Protein AF-A0A6I9YYB3-F1 (afdb_monomer_lite)

Radius of gyration: 39.01 Å; chains: 1; bounding box: 83×62×105 Å

Secondary structure (DSSP, 8-state):
---------------------PPP-------------------S-----PPPHHHHTT--HHHHHHHHT--HHHHHHHHHHHHHHHHHHHHHHHHHHHHHHHHHHHHHHHHHHHHHHHHHHHHHHHHHHHHHT-

Sequence (134 aa):
MADKPQGHEPASPRSLQRSSSPSPGPNHTSNTSASNTAAPQNASGRPTCSLTPTLAGHFNENLIKHVQGWPADHAEKQASRLREEAHNTGSVHMSETCTELKNLRSLVRVCEIQATLREQSHSTTEGTLVCSGS

InterPro domains:
  IPR038867 WW domain-containing adapter protein with coiled-coil [PTHR15911] (8-121)

Foldseek 3Di:
DDDDDDDDDPDDPDPPPPDDDDDDDDDDDDDDDDDDDDDDPDPDDDPPPDDDPVRVVVDDPVVVVCVVPPPVVVVVVVVVVVVVVVCCCVVVVVVVVVVVVVVVVVVVVVVVVVVVVVVVVVVVVVVVVVVVVD

Structure (mmCIF, N/CA/C/O backbone):
data_AF-A0A6I9YYB3-F1
#
_entry.id   AF-A0A6I9YYB3-F1
#
loop_
_atom_site.group_PDB
_atom_site.id
_atom_site.type_symbol
_atom_site.label_atom_id
_atom_site.label_alt_id
_atom_site.label_comp_id
_atom_site.label_asym_id
_atom_site.label_entity_id
_atom_site.label_seq_id
_atom_site.pdbx_PDB_ins_code
_atom_site.Cartn_x
_atom_site.Cartn_y
_atom_site.Cartn_z
_atom_site.occupancy
_atom_site.B_iso_or_equiv
_atom_site.auth_seq_id
_atom_site.auth_comp_id
_atom_site.auth_asym_id
_atom_site.auth_atom_id
_atom_site.pdbx_PDB_model_num
ATOM 1 N N . MET A 1 1 ? 31.764 56.440 -28.361 1.00 38.16 1 MET A N 1
ATOM 2 C CA . MET A 1 1 ? 30.815 55.376 -28.756 1.00 38.16 1 MET A CA 1
ATOM 3 C C . MET A 1 1 ? 31.484 54.065 -28.365 1.00 38.16 1 MET A C 1
ATOM 5 O O . MET A 1 1 ? 32.555 53.811 -28.888 1.00 38.16 1 MET A O 1
ATOM 9 N N . ALA A 1 2 ? 31.164 53.537 -27.176 1.00 40.66 2 ALA A N 1
ATOM 10 C CA . ALA A 1 2 ? 30.214 52.423 -26.960 1.00 40.66 2 ALA A CA 1
ATOM 11 C C . ALA A 1 2 ? 30.833 51.088 -27.441 1.00 40.66 2 ALA A C 1
ATOM 13 O O . ALA A 1 2 ? 31.327 51.045 -28.555 1.00 40.66 2 ALA A O 1
ATOM 14 N N . ASP A 1 3 ? 30.902 49.981 -26.704 1.00 41.19 3 ASP A N 1
ATOM 15 C CA . ASP A 1 3 ? 30.247 49.541 -25.472 1.00 41.19 3 ASP A CA 1
ATOM 16 C C . ASP A 1 3 ? 31.061 48.371 -24.858 1.00 41.19 3 ASP A C 1
ATOM 18 O O . ASP A 1 3 ? 31.865 47.726 -25.532 1.00 41.19 3 ASP A O 1
ATOM 22 N N . LYS A 1 4 ? 30.882 48.143 -23.559 1.00 47.94 4 LYS A N 1
ATOM 23 C CA . LYS A 1 4 ? 31.570 47.180 -22.685 1.00 47.94 4 LYS A CA 1
ATOM 24 C C . LYS A 1 4 ? 30.900 45.798 -22.780 1.00 47.94 4 LYS A C 1
ATOM 26 O O . LYS A 1 4 ? 29.684 45.748 -22.652 1.00 47.94 4 LYS A O 1
ATOM 31 N N . PRO A 1 5 ? 31.613 44.657 -22.876 1.00 49.25 5 PRO A N 1
ATOM 32 C CA . PRO A 1 5 ? 30.952 43.368 -22.706 1.00 49.25 5 PRO A CA 1
ATOM 33 C C . PRO A 1 5 ? 30.584 43.181 -21.229 1.00 49.25 5 PRO A C 1
ATOM 35 O O . PRO A 1 5 ? 31.441 43.044 -20.354 1.00 49.25 5 PRO A O 1
ATOM 38 N N . GLN A 1 6 ? 29.283 43.220 -20.955 1.00 42.91 6 GLN A N 1
ATOM 39 C CA . GLN A 1 6 ? 28.677 42.954 -19.660 1.00 42.91 6 GLN A CA 1
ATOM 40 C C . GLN A 1 6 ? 27.705 41.780 -19.797 1.00 42.91 6 GLN A C 1
ATOM 42 O O . GLN A 1 6 ? 26.772 41.830 -20.591 1.00 42.91 6 GLN A O 1
ATOM 47 N N . GLY A 1 7 ? 27.911 40.754 -18.970 1.00 38.25 7 GLY A N 1
ATOM 48 C CA . GLY A 1 7 ? 26.958 39.670 -18.731 1.00 38.25 7 GLY A CA 1
ATOM 49 C C . GLY A 1 7 ? 27.513 38.298 -19.117 1.00 38.25 7 GLY A C 1
ATOM 50 O O . GLY A 1 7 ? 28.199 38.159 -20.115 1.00 38.25 7 GLY A O 1
ATOM 51 N N . HIS A 1 8 ? 27.271 37.226 -18.379 1.00 47.03 8 HIS A N 1
ATOM 52 C CA . HIS A 1 8 ? 26.621 37.039 -17.089 1.00 47.03 8 HIS A CA 1
ATOM 53 C C . HIS A 1 8 ? 27.082 35.647 -16.627 1.00 47.03 8 HIS A C 1
ATOM 55 O O . HIS A 1 8 ? 27.039 34.689 -17.394 1.00 47.03 8 HIS A O 1
ATOM 61 N N . GLU A 1 9 ? 27.608 35.596 -15.410 1.00 47.09 9 GLU A N 1
ATOM 62 C CA . GLU A 1 9 ? 28.081 34.419 -14.673 1.00 47.09 9 GLU A CA 1
ATOM 63 C C . GLU A 1 9 ? 27.057 33.262 -14.707 1.00 47.09 9 GLU A C 1
ATOM 65 O O . GLU A 1 9 ? 25.868 33.521 -14.490 1.00 47.09 9 GLU A O 1
ATOM 70 N N . PRO A 1 10 ? 27.455 31.994 -14.940 1.00 48.53 10 PRO A N 1
ATOM 71 C CA . PRO A 1 10 ? 26.549 30.869 -14.762 1.00 48.53 10 PRO A CA 1
ATOM 72 C C . PRO A 1 10 ? 26.270 30.678 -13.268 1.00 48.53 10 PRO A C 1
ATOM 74 O O . PRO A 1 10 ? 27.021 30.029 -12.543 1.00 48.53 10 PRO A O 1
ATOM 77 N N . ALA A 1 11 ? 25.155 31.252 -12.815 1.00 48.88 11 ALA A N 1
ATOM 78 C CA . ALA A 1 11 ? 24.638 31.087 -11.467 1.00 48.88 11 ALA A CA 1
ATOM 79 C C . ALA A 1 11 ? 24.593 29.597 -11.082 1.00 48.88 11 ALA A C 1
ATOM 81 O O . ALA A 1 11 ? 23.841 28.802 -11.650 1.00 48.88 11 ALA A O 1
ATOM 82 N N . SER A 1 12 ? 25.417 29.245 -10.092 1.00 52.66 12 SER A N 1
ATOM 83 C CA . SER A 1 12 ? 25.452 27.940 -9.434 1.00 52.66 12 SER A CA 1
ATOM 84 C C . SER A 1 12 ? 24.045 27.467 -9.035 1.00 52.66 12 SER A C 1
ATOM 86 O O . SER A 1 12 ? 23.205 28.292 -8.654 1.00 52.66 12 SER A O 1
ATOM 88 N N . PRO A 1 13 ? 23.766 26.148 -9.065 1.00 51.97 13 PRO A N 1
ATOM 89 C CA . PRO A 1 13 ? 22.476 25.612 -8.671 1.00 51.97 13 PRO A CA 1
ATOM 90 C C . PRO A 1 13 ? 22.257 25.882 -7.184 1.00 51.97 13 PRO A C 1
ATOM 92 O O . PRO A 1 13 ? 22.807 25.224 -6.307 1.00 51.97 13 PRO A O 1
ATOM 95 N N . ARG A 1 14 ? 21.454 26.917 -6.943 1.00 50.00 14 ARG A N 1
ATOM 96 C CA . ARG A 1 14 ? 20.678 27.236 -5.749 1.00 50.00 14 ARG A CA 1
ATOM 97 C C . ARG A 1 14 ? 20.591 26.037 -4.792 1.00 50.00 14 ARG A C 1
ATOM 99 O O . ARG A 1 14 ? 19.720 25.185 -4.951 1.00 50.00 14 ARG A O 1
ATOM 106 N N . SER A 1 15 ? 21.457 26.004 -3.775 1.00 47.47 15 SER A N 1
ATOM 107 C CA . SER A 1 15 ? 21.196 25.241 -2.555 1.00 47.47 15 SER A CA 1
ATOM 108 C C . SER A 1 15 ? 19.822 25.676 -2.065 1.00 47.47 15 SER A C 1
ATOM 110 O O . SER A 1 15 ? 19.647 26.799 -1.588 1.00 47.47 15 SER A O 1
ATOM 112 N N . LEU A 1 16 ? 18.818 24.821 -2.258 1.00 46.22 16 LEU A N 1
ATOM 113 C CA . LEU A 1 16 ? 17.504 24.993 -1.664 1.00 46.22 16 LEU A CA 1
ATOM 114 C C . LEU A 1 16 ? 17.673 24.783 -0.164 1.00 46.22 16 LEU A C 1
ATOM 116 O O . LEU A 1 16 ? 17.520 23.690 0.372 1.00 46.22 16 LEU A O 1
ATOM 120 N N . GLN A 1 17 ? 18.042 25.882 0.479 1.00 52.16 17 GLN A N 1
ATOM 121 C CA . GLN A 1 17 ? 17.904 26.170 1.888 1.00 52.16 17 GLN A CA 1
ATOM 122 C C . GLN A 1 17 ? 16.468 25.836 2.303 1.00 52.16 17 GLN A C 1
ATOM 124 O O . GLN A 1 17 ? 15.557 26.655 2.184 1.00 52.16 17 GLN A O 1
ATOM 129 N N . ARG A 1 18 ? 16.246 24.595 2.745 1.00 53.50 18 ARG A N 1
ATOM 130 C CA . ARG A 1 18 ? 15.016 24.171 3.417 1.00 53.50 18 ARG A CA 1
ATOM 131 C C . ARG A 1 18 ? 15.051 24.719 4.845 1.00 53.50 18 ARG A C 1
ATOM 133 O O . ARG A 1 18 ? 15.298 23.994 5.799 1.00 53.50 18 ARG A O 1
ATOM 140 N N . SER A 1 19 ? 14.809 26.021 4.963 1.00 52.69 19 SER A N 1
ATOM 141 C CA . SER A 1 19 ? 14.550 26.703 6.231 1.00 52.69 19 SER A CA 1
ATOM 142 C C . SER A 1 19 ? 13.160 27.329 6.172 1.00 52.69 19 SER A C 1
ATOM 144 O O . SER A 1 19 ? 12.984 28.356 5.521 1.00 52.69 19 SER A O 1
ATOM 146 N N . SER A 1 20 ? 12.177 26.663 6.787 1.00 46.03 20 SER A N 1
ATOM 147 C CA . SER A 1 20 ? 10.853 27.156 7.248 1.00 46.03 20 SER A CA 1
ATOM 148 C C . SER A 1 20 ? 9.968 25.928 7.553 1.00 46.03 20 SER A C 1
ATOM 150 O O . SER A 1 20 ? 9.865 25.051 6.705 1.00 46.03 20 SER A O 1
ATOM 152 N N . SER A 1 21 ? 9.321 25.707 8.703 1.00 55.25 21 SER A N 1
ATOM 153 C CA . SER A 1 21 ? 9.084 26.479 9.934 1.00 55.25 21 SER A CA 1
ATOM 154 C C . SER A 1 21 ? 8.549 25.508 11.016 1.00 55.25 21 SER A C 1
ATOM 156 O O . SER A 1 21 ? 7.757 24.637 10.655 1.00 55.25 21 SER A O 1
ATOM 158 N N . PRO A 1 22 ? 8.875 25.630 12.319 1.00 55.66 22 PRO A N 1
ATOM 159 C CA . PRO A 1 22 ? 8.043 25.053 13.374 1.00 55.66 22 PRO A CA 1
ATOM 160 C C . PRO A 1 22 ? 6.870 26.000 13.676 1.00 55.66 22 PRO A C 1
ATOM 162 O O . PRO A 1 22 ? 7.075 27.174 13.980 1.00 55.66 22 PRO A O 1
ATOM 165 N N . SER A 1 23 ? 5.636 25.508 13.570 1.00 50.91 23 SER A N 1
ATOM 166 C CA . SER A 1 23 ? 4.442 26.253 13.991 1.00 50.91 23 SER A CA 1
ATOM 167 C C . SER A 1 23 ? 4.425 26.430 15.516 1.00 50.91 23 SER A C 1
ATOM 169 O O . SER A 1 23 ? 4.560 25.431 16.226 1.00 50.91 23 SER A O 1
ATOM 171 N N . PRO A 1 24 ? 4.215 27.649 16.047 1.00 57.56 24 PRO A N 1
ATOM 172 C CA . PRO A 1 24 ? 3.979 27.862 17.467 1.00 57.56 24 PRO A CA 1
ATOM 173 C C . PRO A 1 24 ? 2.476 27.912 17.781 1.00 57.56 24 PRO A C 1
ATOM 175 O O . PRO A 1 24 ? 1.725 28.651 17.147 1.00 57.56 24 PRO A O 1
ATOM 178 N N . GLY A 1 25 ? 2.052 27.188 18.819 1.00 46.31 25 GLY A N 1
ATOM 179 C CA . GLY A 1 25 ? 0.834 27.513 19.569 1.00 46.31 25 GLY A CA 1
ATOM 180 C C . GLY A 1 25 ? 0.288 26.361 20.425 1.00 46.31 25 GLY A C 1
ATOM 181 O O . GLY A 1 25 ? 0.498 25.205 20.061 1.00 46.31 25 GLY A O 1
ATOM 182 N N . PRO A 1 26 ? -0.482 26.629 21.501 1.00 57.91 26 PRO A N 1
ATOM 183 C CA . PRO A 1 26 ? -0.586 27.845 22.315 1.00 57.91 26 PRO A CA 1
ATOM 184 C C . PRO A 1 26 ? -0.147 27.617 23.779 1.00 57.91 26 PRO A C 1
ATOM 186 O O . PRO A 1 26 ? -0.464 26.606 24.402 1.00 57.91 26 PRO A O 1
ATOM 189 N N . ASN A 1 27 ? 0.515 28.623 24.358 1.00 49.97 27 ASN A N 1
ATOM 190 C CA . ASN A 1 27 ? 0.651 28.749 25.808 1.00 49.97 27 ASN A CA 1
ATOM 191 C C . ASN A 1 27 ? -0.740 28.940 26.426 1.00 49.97 27 ASN A C 1
ATOM 193 O O . ASN A 1 27 ? -1.355 29.986 26.222 1.00 49.97 27 ASN A O 1
ATOM 197 N N . HIS A 1 28 ? -1.190 27.985 27.238 1.00 49.50 28 HIS A N 1
ATOM 198 C CA . HIS A 1 28 ? -2.156 28.266 28.291 1.00 49.50 28 HIS A CA 1
ATOM 199 C C . HIS A 1 28 ? -1.451 28.213 29.645 1.00 49.50 28 HIS A C 1
ATOM 201 O O . HIS A 1 28 ? -0.881 27.210 30.064 1.00 49.50 28 HIS A O 1
ATOM 207 N N . THR A 1 29 ? -1.472 29.388 30.257 1.00 52.00 29 THR A N 1
ATOM 208 C CA . THR A 1 29 ? -1.264 29.740 31.657 1.00 52.00 29 THR A CA 1
ATOM 209 C C . THR A 1 29 ? -1.612 28.643 32.663 1.00 52.00 29 THR A C 1
ATOM 211 O O . THR A 1 29 ? -2.671 28.024 32.591 1.00 52.00 29 THR A O 1
ATOM 214 N N . SER A 1 30 ? -0.733 28.494 33.652 1.00 49.56 30 SER A N 1
ATOM 215 C CA . SER A 1 30 ? -0.901 27.718 34.877 1.00 49.56 30 SER A CA 1
ATOM 216 C C . SER A 1 30 ? -2.248 27.953 35.564 1.00 49.56 30 SER A C 1
ATOM 218 O O . SER A 1 30 ? -2.655 29.100 35.720 1.00 49.56 30 SER A O 1
ATOM 220 N N . ASN A 1 31 ? -2.856 26.887 36.096 1.00 48.50 31 ASN A N 1
ATOM 221 C CA . ASN A 1 31 ? -3.662 26.981 37.313 1.00 48.50 31 ASN A CA 1
ATOM 222 C C . ASN A 1 31 ? -3.584 25.672 38.125 1.00 48.50 31 ASN A C 1
ATOM 224 O O . ASN A 1 31 ? -4.113 24.633 37.746 1.00 48.50 31 ASN A O 1
ATOM 228 N N . THR A 1 32 ? -2.830 25.765 39.215 1.00 51.28 32 THR A N 1
ATOM 229 C CA . THR A 1 32 ? -2.962 25.149 40.542 1.00 51.28 32 THR A CA 1
ATOM 230 C C . THR A 1 32 ? -4.051 24.079 40.762 1.00 51.28 32 THR A C 1
ATOM 232 O O . THR A 1 32 ? -5.242 24.363 40.713 1.00 51.28 32 THR A O 1
ATOM 235 N N . SER A 1 33 ? -3.568 22.889 41.143 1.00 48.81 33 SER A N 1
ATOM 236 C CA . SER A 1 33 ? -4.064 21.950 42.170 1.00 48.81 33 SER A CA 1
ATOM 237 C C . SER A 1 33 ? -5.544 21.542 42.225 1.00 48.81 33 SER A C 1
ATOM 239 O O . SER A 1 33 ? -6.387 22.300 42.689 1.00 48.81 33 SER A O 1
ATOM 241 N N . ALA A 1 34 ? -5.793 20.242 42.026 1.00 41.44 34 ALA A N 1
ATOM 242 C CA . ALA A 1 34 ? -6.625 19.455 42.944 1.00 41.44 34 ALA A CA 1
ATOM 243 C C . ALA A 1 34 ? -6.284 17.960 42.829 1.00 41.44 34 ALA A C 1
ATOM 245 O O . ALA A 1 34 ? -6.624 17.295 41.852 1.00 41.44 34 ALA A O 1
ATOM 246 N N . SER A 1 35 ? -5.610 17.434 43.852 1.00 55.88 35 SER A N 1
ATOM 247 C CA . SER A 1 35 ? -5.589 16.006 44.155 1.00 55.88 35 SER A CA 1
ATOM 248 C C . SER A 1 35 ? -7.013 15.541 44.428 1.00 55.88 35 SER A C 1
ATOM 250 O O . SER A 1 35 ? -7.526 15.852 45.493 1.00 55.88 35 SER A O 1
ATOM 252 N N . ASN A 1 36 ? -7.622 14.765 43.532 1.00 42.25 36 ASN A N 1
ATOM 253 C CA . ASN A 1 36 ? -8.875 14.074 43.826 1.00 42.25 36 ASN A CA 1
ATOM 254 C C . ASN A 1 36 ? -8.721 12.574 43.545 1.00 42.25 36 ASN A C 1
ATOM 256 O O . ASN A 1 36 ? -8.873 12.094 42.428 1.00 42.25 36 ASN A O 1
ATOM 260 N N . THR A 1 37 ? -8.344 11.887 44.626 1.00 42.16 37 THR A N 1
ATOM 261 C CA . THR A 1 37 ? -8.912 10.618 45.099 1.00 42.16 37 THR A CA 1
ATOM 262 C C . THR A 1 37 ? -9.023 9.451 44.110 1.00 42.16 37 THR A C 1
ATOM 264 O O . THR A 1 37 ? -9.966 9.327 43.333 1.00 42.16 37 THR A O 1
ATOM 267 N N . ALA A 1 38 ? -8.133 8.470 44.302 1.00 50.25 38 ALA A N 1
ATOM 268 C CA . ALA A 1 38 ? -8.467 7.068 44.077 1.00 50.25 38 ALA A CA 1
ATOM 269 C C . ALA A 1 38 ? -9.796 6.763 44.790 1.00 50.25 38 ALA A C 1
ATOM 271 O O . ALA A 1 38 ? -9.893 6.883 46.014 1.00 50.25 38 ALA A O 1
ATOM 272 N N . ALA A 1 39 ? -10.839 6.435 44.028 1.00 47.41 39 ALA A N 1
ATOM 273 C CA . ALA A 1 39 ? -12.109 6.031 44.606 1.00 47.41 39 ALA A CA 1
ATOM 274 C C . ALA A 1 39 ? -11.932 4.655 45.270 1.00 47.41 39 ALA A C 1
ATOM 276 O O . ALA A 1 39 ? -11.464 3.719 44.613 1.00 47.41 39 ALA A O 1
ATOM 277 N N . PRO A 1 40 ? -12.297 4.495 46.552 1.00 51.75 40 PRO A N 1
ATOM 278 C CA . PRO A 1 40 ? -12.337 3.184 47.157 1.00 51.75 40 PRO A CA 1
ATOM 279 C C . PRO A 1 40 ? -13.481 2.393 46.519 1.00 51.75 40 PRO A C 1
ATOM 281 O O . PRO A 1 40 ? -14.624 2.841 46.442 1.00 51.75 40 PRO A O 1
ATOM 284 N N . GLN A 1 41 ? -13.146 1.187 46.081 1.00 55.09 41 GLN A N 1
ATOM 285 C CA . GLN A 1 41 ? -14.051 0.050 45.996 1.00 55.09 41 GLN A CA 1
ATOM 286 C C . GLN A 1 41 ? -14.788 -0.107 47.336 1.00 55.09 41 GLN A C 1
ATOM 288 O O . GLN A 1 41 ? -14.298 -0.740 48.264 1.00 55.09 41 GLN A O 1
ATOM 293 N N . ASN A 1 42 ? -15.952 0.527 47.465 1.00 40.44 42 ASN A N 1
ATOM 294 C CA . ASN A 1 42 ? -16.843 0.323 48.594 1.00 40.44 42 ASN A CA 1
ATOM 295 C C . ASN A 1 42 ? -18.230 -0.019 48.058 1.00 40.44 42 ASN A C 1
ATOM 297 O O . ASN A 1 42 ? -18.976 0.836 47.578 1.00 40.44 42 ASN A O 1
ATOM 301 N N . ALA A 1 43 ? -18.550 -1.306 48.121 1.00 59.81 43 ALA A N 1
ATOM 302 C CA . ALA A 1 43 ? -19.898 -1.806 47.965 1.00 59.81 43 ALA A CA 1
ATOM 303 C C . ALA A 1 43 ? -20.745 -1.298 49.141 1.00 59.81 43 ALA A C 1
ATOM 305 O O . ALA A 1 43 ? -20.753 -1.908 50.201 1.00 59.81 43 ALA A O 1
ATOM 306 N N . SER A 1 44 ? -21.429 -0.163 48.979 1.00 57.91 44 SER A N 1
ATOM 307 C CA . SER A 1 44 ? -22.575 0.199 49.820 1.00 57.91 44 SER A CA 1
ATOM 308 C C . SER A 1 44 ? -23.372 1.356 49.206 1.00 57.91 44 SER A C 1
ATOM 310 O O . SER A 1 44 ? -22.886 2.481 49.116 1.00 57.91 44 SER A O 1
ATOM 312 N N . GLY A 1 45 ? -24.608 1.072 48.783 1.00 44.94 45 GLY A N 1
ATOM 313 C CA . GLY A 1 45 ? -25.705 2.046 48.841 1.00 44.94 45 GLY A CA 1
ATOM 314 C C . GLY A 1 45 ? -25.771 3.182 47.813 1.00 44.94 45 GLY A C 1
ATOM 315 O O . GLY A 1 45 ? -26.279 4.247 48.157 1.00 44.94 45 GLY A O 1
ATOM 316 N N . ARG A 1 46 ? -25.338 3.008 46.553 1.00 48.34 46 ARG A N 1
ATOM 317 C CA . ARG A 1 46 ? -25.696 3.993 45.510 1.00 48.34 46 ARG A CA 1
ATOM 318 C C . ARG A 1 46 ? -27.220 3.946 45.292 1.00 48.34 46 ARG A C 1
ATOM 320 O O . ARG A 1 46 ? -27.716 2.856 45.001 1.00 48.34 46 ARG A O 1
ATOM 327 N N . PRO A 1 47 ? -27.967 5.066 45.396 1.00 43.34 47 PRO A N 1
ATOM 328 C CA . PRO A 1 47 ? -29.377 5.068 45.029 1.00 43.34 47 PRO A CA 1
ATOM 329 C C . PRO A 1 47 ? -29.474 4.614 43.575 1.00 43.34 47 PRO A C 1
ATOM 331 O O . PRO A 1 47 ? -28.790 5.151 42.699 1.00 43.34 47 PRO A O 1
ATOM 334 N N . THR A 1 48 ? -30.267 3.578 43.327 1.00 55.62 48 THR A N 1
ATOM 335 C CA . THR A 1 48 ? -30.590 3.138 41.977 1.00 55.62 48 THR A CA 1
ATOM 336 C C . THR A 1 48 ? -31.319 4.299 41.311 1.00 55.62 48 THR A C 1
ATOM 338 O O . THR A 1 48 ? -32.486 4.558 41.586 1.00 55.62 48 THR A O 1
ATOM 341 N N . CYS A 1 49 ? -30.610 5.075 40.487 1.00 58.38 49 CYS A N 1
ATOM 342 C CA . CYS A 1 49 ? -31.240 6.059 39.620 1.00 58.38 49 CYS A CA 1
ATOM 343 C C . CYS A 1 49 ? -32.164 5.273 38.685 1.00 58.38 49 CYS A C 1
ATOM 345 O O . CYS A 1 49 ? -31.706 4.718 37.688 1.00 58.38 49 CYS A O 1
ATOM 347 N N . SER A 1 50 ? -33.438 5.129 39.055 1.00 69.31 50 SER A N 1
ATOM 348 C CA . SER A 1 50 ? -34.403 4.418 38.232 1.00 69.31 50 SER A CA 1
ATOM 349 C C . SER A 1 50 ? -34.594 5.230 36.964 1.00 69.31 50 SER A C 1
ATOM 351 O O . SER A 1 50 ? -34.959 6.407 37.025 1.00 69.31 50 SER A O 1
ATOM 353 N N . LEU A 1 51 ? -34.330 4.607 35.823 1.00 73.06 51 LEU A N 1
ATOM 354 C CA . LEU A 1 51 ? -34.652 5.198 34.536 1.00 73.06 51 LEU A CA 1
ATOM 355 C C . LEU A 1 51 ? -36.146 5.546 34.541 1.00 73.06 51 LEU A C 1
ATOM 357 O O . LEU A 1 51 ? -36.973 4.745 34.980 1.00 73.06 51 LEU A O 1
ATOM 361 N N . THR A 1 52 ? -36.497 6.747 34.081 1.00 82.00 52 THR A N 1
ATOM 362 C CA . THR A 1 52 ? -37.904 7.083 33.844 1.00 82.00 52 THR A CA 1
ATOM 363 C C . THR A 1 52 ? -38.494 6.070 32.853 1.00 82.00 52 THR A C 1
ATOM 365 O O . THR A 1 52 ? -37.754 5.568 32.003 1.00 82.00 52 THR A O 1
ATOM 368 N N . PRO A 1 53 ? -39.798 5.745 32.917 1.00 77.88 53 PRO A N 1
ATOM 369 C CA . PRO A 1 53 ? -40.386 4.683 32.090 1.00 77.88 53 PRO A CA 1
ATOM 370 C C . PRO A 1 53 ? -40.083 4.826 30.591 1.00 77.88 53 PRO A C 1
ATOM 372 O O . PRO A 1 53 ? -39.776 3.847 29.918 1.00 77.88 53 PRO A O 1
ATOM 375 N N . THR A 1 54 ? -40.068 6.062 30.086 1.00 83.06 54 THR A N 1
ATOM 376 C CA . THR A 1 54 ? -39.682 6.386 28.706 1.00 83.06 54 THR A CA 1
ATOM 377 C C . THR A 1 54 ? -38.226 6.027 28.396 1.00 83.06 54 THR A C 1
ATOM 379 O O . THR A 1 54 ? -37.929 5.512 27.326 1.00 83.06 54 THR A O 1
ATOM 382 N N . LEU A 1 55 ? -37.307 6.263 29.332 1.00 79.25 55 LEU A N 1
ATOM 383 C CA . LEU A 1 55 ? -35.877 6.003 29.164 1.00 79.25 55 LEU A CA 1
ATOM 384 C C . LEU A 1 55 ? -35.538 4.509 29.314 1.00 79.25 55 LEU A C 1
ATOM 386 O O . LEU A 1 55 ? -34.622 4.020 28.657 1.00 79.25 55 LEU A O 1
ATOM 390 N N . ALA A 1 56 ? -36.307 3.767 30.119 1.00 82.38 56 ALA A N 1
ATOM 391 C CA . ALA A 1 56 ? -36.166 2.318 30.270 1.00 82.38 56 ALA A CA 1
ATOM 392 C C . ALA A 1 56 ? -36.434 1.560 28.956 1.00 82.38 56 ALA A C 1
ATOM 394 O O . ALA A 1 56 ? -35.773 0.562 28.686 1.00 82.38 56 ALA A O 1
ATOM 395 N N . GLY A 1 57 ? -37.330 2.069 28.101 1.00 83.50 57 GLY A N 1
ATOM 396 C CA . GLY A 1 57 ? -37.584 1.504 26.769 1.00 83.50 57 GLY A CA 1
ATOM 397 C C . GLY A 1 57 ? -36.401 1.611 25.794 1.00 83.50 57 GLY A C 1
ATOM 398 O O . GLY A 1 57 ? -36.337 0.855 24.830 1.00 83.50 57 GLY A O 1
ATOM 399 N N . HIS A 1 58 ? -35.446 2.512 26.054 1.00 86.31 58 HIS A N 1
ATOM 400 C CA . HIS A 1 58 ? -34.223 2.677 25.257 1.00 86.31 58 HIS A CA 1
ATOM 401 C C . HIS A 1 58 ? -33.009 1.937 25.846 1.00 86.31 58 HIS A C 1
ATOM 403 O O . HIS A 1 58 ? -31.926 1.958 25.257 1.00 86.31 58 HIS A O 1
ATOM 409 N N . PHE A 1 59 ? -33.160 1.280 26.999 1.00 88.50 59 PHE A N 1
ATOM 410 C CA . PHE A 1 59 ? -32.094 0.503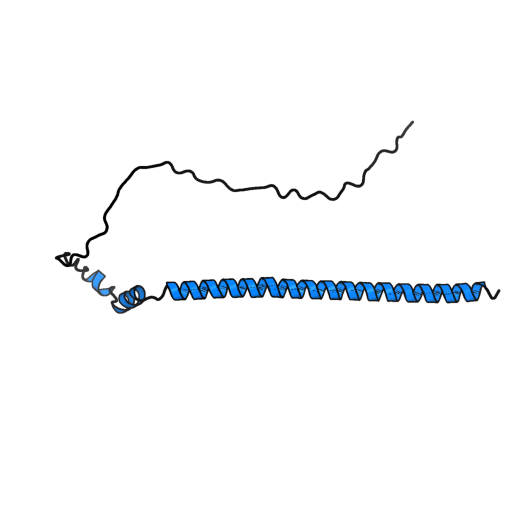 27.618 1.00 88.50 59 PHE A CA 1
ATOM 411 C C . PHE A 1 59 ? -31.936 -0.845 26.909 1.00 88.50 59 PHE A C 1
ATOM 413 O O . PHE A 1 59 ? -32.848 -1.669 26.899 1.00 88.50 59 PHE A O 1
ATOM 420 N N . ASN A 1 60 ? -30.756 -1.092 26.342 1.00 92.00 60 ASN A N 1
ATOM 421 C CA . ASN A 1 60 ? -30.414 -2.380 25.753 1.00 92.00 60 ASN A CA 1
ATOM 422 C C . ASN A 1 60 ? -29.205 -2.977 26.472 1.00 92.00 60 ASN A C 1
ATOM 424 O O . ASN A 1 60 ? -28.060 -2.587 26.241 1.00 92.00 60 ASN A O 1
ATOM 428 N N . GLU A 1 61 ? -29.468 -3.957 27.331 1.00 92.25 61 GLU A N 1
ATOM 429 C CA . GLU A 1 61 ? -28.432 -4.606 28.132 1.00 92.25 61 GLU A CA 1
ATOM 430 C C . GLU A 1 61 ? -27.387 -5.339 27.279 1.00 92.25 61 GLU A C 1
ATOM 432 O O . GLU A 1 61 ? -26.213 -5.392 27.645 1.00 92.25 61 GLU A O 1
ATOM 437 N N . ASN A 1 62 ? -27.782 -5.856 26.112 1.00 94.50 62 ASN A N 1
ATOM 438 C CA . ASN A 1 62 ? -26.857 -6.519 25.193 1.00 94.50 62 ASN A CA 1
ATOM 439 C C . ASN A 1 62 ? -25.867 -5.522 24.583 1.00 94.50 62 ASN A C 1
ATOM 441 O O . ASN A 1 62 ? -24.677 -5.818 24.511 1.00 94.50 62 ASN A O 1
ATOM 445 N N . LEU A 1 63 ? -26.332 -4.326 24.202 1.00 94.56 63 LEU A N 1
ATOM 446 C CA . LEU A 1 63 ? -25.461 -3.257 23.701 1.00 94.56 63 LEU A CA 1
ATOM 447 C C . LEU A 1 63 ? -24.454 -2.817 24.771 1.00 94.56 63 LEU A C 1
ATOM 449 O O . LEU A 1 63 ? -23.275 -2.639 24.480 1.00 94.56 63 LEU A O 1
ATOM 453 N N . ILE A 1 64 ? -24.907 -2.691 26.018 1.00 93.94 64 ILE A N 1
ATOM 454 C CA . ILE A 1 64 ? -24.059 -2.295 27.148 1.00 93.94 64 ILE A CA 1
ATOM 455 C C . ILE A 1 64 ? -22.963 -3.333 27.393 1.00 93.94 64 ILE A C 1
ATOM 457 O O . ILE A 1 64 ? -21.788 -2.973 27.423 1.00 93.94 64 ILE A O 1
ATOM 461 N N . LYS A 1 65 ? -23.327 -4.618 27.496 1.00 96.06 65 LYS A N 1
ATOM 462 C CA . LYS A 1 65 ? -22.361 -5.718 27.663 1.00 96.06 65 LYS A CA 1
ATOM 463 C C . LYS A 1 65 ? -21.366 -5.778 26.505 1.00 96.06 65 LYS A C 1
ATOM 465 O O . LYS A 1 65 ? -20.177 -5.982 26.728 1.00 96.06 65 LYS A O 1
ATOM 470 N N . HIS A 1 66 ? -21.841 -5.566 25.280 1.00 96.31 66 HIS A N 1
ATOM 471 C CA . HIS A 1 66 ? -21.005 -5.568 24.086 1.00 96.31 66 HIS A CA 1
ATOM 472 C C . HIS A 1 66 ? -19.954 -4.454 24.101 1.00 96.31 66 HIS A C 1
ATOM 474 O O . HIS A 1 66 ? -18.780 -4.728 23.876 1.00 96.31 66 HIS A O 1
ATOM 480 N N . VAL A 1 67 ? -20.354 -3.216 24.406 1.00 95.56 67 VAL A N 1
ATOM 481 C CA . VAL A 1 67 ? -19.428 -2.075 24.478 1.00 95.56 67 VAL A CA 1
ATOM 482 C C . VAL A 1 67 ? -18.450 -2.229 25.646 1.00 95.56 67 VAL A C 1
ATOM 484 O O . VAL A 1 67 ? -17.270 -1.934 25.493 1.00 95.56 67 VAL A O 1
ATOM 487 N N . GLN A 1 68 ? -18.906 -2.737 26.795 1.00 95.06 68 GLN A N 1
ATOM 488 C CA . GLN A 1 68 ? -18.047 -2.992 27.960 1.00 95.06 68 GLN A CA 1
ATOM 489 C C . GLN A 1 68 ? -16.997 -4.081 27.706 1.00 95.06 68 GLN A C 1
ATOM 491 O O . GLN A 1 68 ? -15.893 -3.994 28.232 1.00 95.06 68 GLN A O 1
ATOM 496 N N . GLY A 1 69 ? -17.339 -5.103 26.917 1.00 94.06 69 GLY A N 1
ATOM 497 C CA . GLY A 1 69 ? -16.430 -6.177 26.514 1.00 94.06 69 GLY A CA 1
ATOM 498 C C . GLY A 1 69 ? -15.729 -5.936 25.177 1.00 94.06 69 GLY A C 1
ATOM 499 O O . GLY A 1 69 ? -15.107 -6.861 24.653 1.00 94.06 69 GLY A O 1
ATOM 500 N N . TRP A 1 70 ? -15.859 -4.745 24.584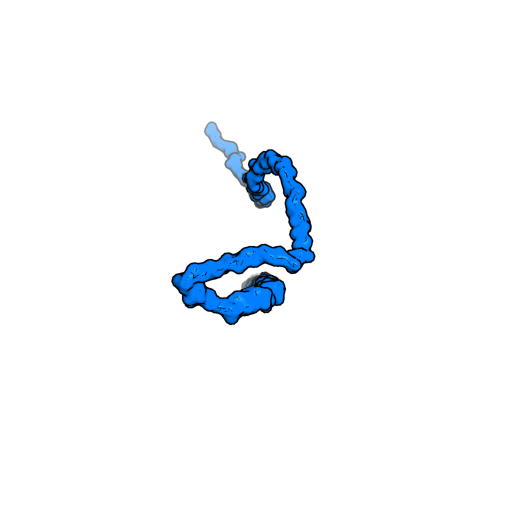 1.00 96.62 70 TRP A N 1
ATOM 501 C CA . TRP A 1 70 ? -15.332 -4.474 23.252 1.00 96.62 70 TRP A CA 1
ATOM 502 C C . TRP A 1 70 ? -13.797 -4.540 23.264 1.00 96.62 70 TRP A C 1
ATOM 504 O O . TRP A 1 70 ? -13.166 -3.804 24.026 1.00 96.62 70 TRP A O 1
ATOM 514 N N . PRO A 1 71 ? -13.158 -5.377 22.423 1.00 93.69 71 PRO A N 1
ATOM 515 C CA . PRO A 1 71 ? -11.708 -5.557 22.424 1.00 93.69 71 PRO A CA 1
ATOM 516 C C . PRO A 1 71 ? -11.005 -4.409 21.677 1.00 93.69 71 PRO A C 1
ATOM 518 O O . PRO A 1 71 ? -10.343 -4.626 20.657 1.00 93.69 71 PRO A O 1
ATOM 521 N N . ALA A 1 72 ? -11.163 -3.180 22.177 1.00 95.62 72 ALA A N 1
ATOM 522 C CA . ALA A 1 72 ? -10.648 -1.953 21.572 1.00 95.62 72 ALA A CA 1
ATOM 523 C C . ALA A 1 72 ? -9.141 -2.040 21.306 1.00 95.62 72 ALA A C 1
ATOM 525 O O . ALA A 1 72 ? -8.705 -1.783 20.187 1.00 95.62 72 ALA A O 1
ATOM 526 N N . ASP A 1 73 ? -8.368 -2.507 22.289 1.00 95.56 73 ASP A N 1
ATOM 527 C CA . ASP A 1 73 ? -6.913 -2.629 22.184 1.00 95.56 73 ASP A CA 1
ATOM 528 C C . ASP A 1 73 ? -6.481 -3.564 21.051 1.00 95.56 73 ASP A C 1
ATOM 530 O O . ASP A 1 73 ? -5.483 -3.326 20.371 1.00 95.56 73 ASP A O 1
ATOM 534 N N . HIS A 1 74 ? -7.222 -4.657 20.834 1.00 96.81 74 HIS A N 1
ATOM 535 C CA . HIS A 1 74 ? -6.908 -5.577 19.748 1.00 96.81 74 HIS A CA 1
ATOM 536 C C . HIS A 1 74 ? -7.251 -4.955 18.394 1.00 96.81 74 HIS A C 1
ATOM 538 O O . HIS A 1 74 ? -6.444 -5.036 17.470 1.00 96.81 74 HIS A O 1
ATOM 544 N N . ALA A 1 75 ? -8.406 -4.294 18.287 1.00 96.25 75 ALA A N 1
ATOM 545 C CA . ALA A 1 75 ? -8.799 -3.583 17.075 1.00 96.25 75 ALA A CA 1
ATOM 546 C C . ALA A 1 75 ? -7.800 -2.467 16.717 1.00 96.25 75 ALA A C 1
ATOM 548 O O . ALA A 1 75 ? -7.406 -2.347 15.558 1.00 96.25 75 ALA A O 1
ATOM 549 N N . GLU A 1 76 ? -7.325 -1.705 17.703 1.00 97.12 76 GLU A N 1
ATOM 550 C CA . GLU A 1 76 ? -6.328 -0.651 17.508 1.00 97.12 76 GLU A CA 1
ATOM 551 C C . GLU A 1 76 ? -4.972 -1.214 17.069 1.00 97.12 76 GLU A C 1
ATOM 553 O O . GLU A 1 76 ? -4.357 -0.686 16.138 1.00 97.12 76 GLU A O 1
ATOM 558 N N . LYS A 1 77 ? -4.526 -2.329 17.661 1.00 98.06 77 LYS A N 1
ATOM 559 C CA . LYS A 1 77 ? -3.308 -3.031 17.225 1.00 98.06 77 LYS A CA 1
ATOM 560 C C . LYS A 1 77 ? -3.422 -3.532 15.789 1.00 98.06 77 LYS A C 1
ATOM 562 O O . LYS A 1 77 ? -2.492 -3.332 15.012 1.00 98.06 77 LYS A O 1
ATOM 567 N N . GLN A 1 78 ? -4.548 -4.145 15.416 1.00 98.00 78 GLN A N 1
ATOM 568 C CA . GLN A 1 78 ? -4.777 -4.598 14.039 1.00 98.00 78 GLN A CA 1
ATOM 569 C C . GLN A 1 78 ? -4.795 -3.418 13.061 1.00 98.00 78 GLN A C 1
ATOM 571 O O . GLN A 1 78 ? -4.130 -3.473 12.031 1.00 98.00 78 GLN A O 1
ATOM 576 N N . ALA A 1 79 ? -5.496 -2.330 13.393 1.00 97.25 79 ALA A N 1
ATOM 577 C CA . ALA A 1 79 ? -5.546 -1.132 12.558 1.00 97.25 79 ALA A CA 1
ATOM 578 C C . ALA A 1 79 ? -4.163 -0.480 12.398 1.00 97.25 79 ALA A C 1
ATOM 580 O O . ALA A 1 79 ? -3.797 -0.065 11.299 1.00 97.25 79 ALA A O 1
ATOM 581 N N . SER A 1 80 ? -3.380 -0.424 13.477 1.00 97.19 80 SER A N 1
ATOM 582 C CA . SER A 1 80 ? -2.010 0.096 13.456 1.00 97.19 80 SER A CA 1
ATOM 583 C C . SER A 1 80 ? -1.101 -0.766 12.586 1.00 97.19 80 SER A C 1
ATOM 585 O O . SER A 1 80 ? -0.396 -0.230 11.734 1.00 97.19 80 SER A O 1
ATOM 587 N N . ARG A 1 81 ? -1.183 -2.096 12.726 1.00 97.25 81 ARG A N 1
ATOM 588 C CA . ARG A 1 81 ? -0.414 -3.037 11.906 1.00 97.25 81 ARG A CA 1
ATOM 589 C C . ARG A 1 81 ? -0.767 -2.916 10.426 1.00 97.25 81 ARG A C 1
ATOM 591 O O . ARG A 1 81 ? 0.126 -2.766 9.607 1.00 97.25 81 ARG A O 1
ATOM 598 N N . LEU A 1 82 ? -2.055 -2.899 10.080 1.00 97.19 82 LEU A N 1
ATOM 599 C CA . LEU A 1 82 ? -2.503 -2.739 8.690 1.00 97.19 82 LEU A CA 1
ATOM 600 C C . LEU A 1 82 ? -2.054 -1.404 8.086 1.00 97.19 82 LEU A C 1
ATOM 602 O O . LEU A 1 82 ? -1.680 -1.349 6.917 1.00 97.19 82 LEU A O 1
ATOM 606 N N . ARG A 1 83 ? -2.067 -0.320 8.872 1.00 95.44 83 ARG A N 1
ATOM 607 C CA . ARG A 1 83 ? -1.548 0.983 8.436 1.00 95.44 83 ARG A CA 1
ATOM 608 C C . ARG A 1 83 ? -0.055 0.905 8.120 1.00 95.44 83 ARG A C 1
ATOM 610 O O . ARG A 1 83 ? 0.373 1.435 7.097 1.00 95.44 83 ARG A O 1
ATOM 617 N N . GLU A 1 84 ? 0.720 0.268 8.988 1.00 95.44 84 GLU A N 1
ATOM 618 C CA . GLU A 1 84 ? 2.157 0.084 8.794 1.00 95.44 84 GLU A CA 1
ATOM 619 C C . GLU A 1 84 ? 2.456 -0.823 7.593 1.00 95.44 84 GLU A C 1
ATOM 621 O O . GLU A 1 84 ? 3.267 -0.460 6.746 1.00 95.44 84 GLU A O 1
ATOM 626 N N . GLU A 1 85 ? 1.737 -1.939 7.445 1.00 95.19 85 GLU A N 1
ATOM 627 C CA . GLU A 1 85 ? 1.836 -2.850 6.298 1.00 95.19 85 GLU A CA 1
ATOM 628 C C . GLU A 1 85 ? 1.504 -2.142 4.978 1.00 95.19 85 GLU A C 1
ATOM 630 O O . GLU A 1 85 ? 2.227 -2.300 3.991 1.00 95.19 85 GLU A O 1
ATOM 635 N N . ALA A 1 86 ? 0.450 -1.321 4.952 1.00 94.50 86 ALA A N 1
ATOM 636 C CA . ALA A 1 86 ? 0.078 -0.532 3.781 1.00 94.50 86 ALA A CA 1
ATOM 637 C C . ALA A 1 86 ? 1.151 0.509 3.434 1.00 94.50 86 ALA A C 1
ATOM 639 O O . ALA A 1 86 ? 1.512 0.660 2.266 1.00 94.50 86 ALA A O 1
ATOM 640 N N . HIS A 1 87 ? 1.699 1.196 4.440 1.00 95.38 87 HIS A N 1
ATOM 641 C CA . HIS A 1 87 ? 2.781 2.155 4.240 1.00 95.38 87 HIS A CA 1
ATOM 642 C C . HIS A 1 87 ? 4.059 1.471 3.736 1.00 95.38 87 HIS A C 1
ATOM 644 O O . HIS A 1 87 ? 4.679 1.949 2.787 1.00 95.38 87 HIS A O 1
ATOM 650 N N . ASN A 1 88 ? 4.435 0.335 4.323 1.00 92.75 88 ASN A N 1
ATOM 651 C CA . ASN A 1 88 ? 5.600 -0.442 3.913 1.00 92.75 88 ASN A CA 1
ATOM 652 C C . ASN A 1 88 ? 5.439 -0.960 2.479 1.00 92.75 88 ASN A C 1
ATOM 654 O O . ASN A 1 88 ? 6.311 -0.751 1.641 1.00 92.75 88 ASN A O 1
ATOM 658 N N . THR A 1 89 ? 4.281 -1.546 2.165 1.00 92.75 89 THR A N 1
ATOM 659 C CA . THR A 1 89 ? 3.984 -2.067 0.826 1.00 92.75 89 THR A CA 1
ATOM 660 C C . THR A 1 89 ? 3.991 -0.950 -0.214 1.00 92.75 89 THR A C 1
ATOM 662 O O . THR A 1 89 ? 4.633 -1.094 -1.249 1.00 92.75 89 THR A O 1
ATOM 665 N N . GLY A 1 90 ? 3.326 0.175 0.058 1.00 91.25 90 GLY A N 1
ATOM 666 C CA . GLY A 1 90 ? 3.256 1.297 -0.875 1.00 91.25 90 GLY A CA 1
ATOM 667 C C . GLY A 1 90 ? 4.597 2.000 -1.067 1.00 91.25 90 GLY A C 1
ATOM 668 O O . GLY A 1 90 ? 4.960 2.318 -2.190 1.00 91.25 90 GLY A O 1
ATOM 669 N N . SER A 1 91 ? 5.354 2.230 0.004 1.00 91.75 91 SER A N 1
ATOM 670 C CA . SER A 1 91 ? 6.609 2.984 -0.063 1.00 91.75 91 SER A CA 1
ATOM 671 C C . SER A 1 91 ? 7.752 2.160 -0.661 1.00 91.75 91 SER A C 1
ATOM 673 O O . SER A 1 91 ? 8.426 2.617 -1.589 1.00 91.75 91 SER A O 1
ATOM 675 N N . VAL A 1 92 ? 7.949 0.929 -0.176 1.00 93.25 92 VAL A N 1
ATOM 676 C CA . VAL A 1 92 ? 9.081 0.079 -0.575 1.00 93.25 92 VAL A CA 1
ATOM 677 C C . VAL A 1 92 ? 8.921 -0.388 -2.020 1.00 93.25 92 VAL A C 1
ATOM 679 O O . VAL A 1 92 ? 9.768 -0.065 -2.851 1.00 93.25 92 VAL A O 1
ATOM 682 N N . HIS A 1 93 ? 7.798 -1.026 -2.368 1.00 94.81 93 HIS A N 1
ATOM 683 C CA . HIS A 1 93 ? 7.607 -1.556 -3.725 1.00 94.81 93 HIS A CA 1
ATOM 684 C C . HIS A 1 93 ? 7.561 -0.454 -4.790 1.00 94.81 93 HIS A C 1
ATOM 686 O O . HIS A 1 93 ? 8.048 -0.636 -5.906 1.00 94.81 93 HIS A O 1
ATOM 692 N N . MET A 1 94 ? 6.999 0.717 -4.472 1.00 94.69 94 MET A N 1
ATOM 693 C CA . MET A 1 94 ? 6.989 1.844 -5.409 1.00 94.69 94 MET A CA 1
ATOM 694 C C . MET A 1 94 ? 8.399 2.401 -5.635 1.00 94.69 94 MET A C 1
ATOM 696 O O . MET A 1 94 ? 8.730 2.787 -6.758 1.00 94.69 94 MET A O 1
ATOM 700 N N . SER A 1 95 ? 9.243 2.417 -4.599 1.00 95.81 95 SER A N 1
ATOM 701 C CA . SER A 1 95 ? 10.651 2.820 -4.707 1.00 95.81 95 SER A CA 1
ATOM 702 C C . SER A 1 95 ? 11.451 1.850 -5.579 1.00 95.81 95 SER A C 1
ATOM 704 O O . SER A 1 95 ? 12.210 2.287 -6.451 1.00 95.81 95 SER A O 1
ATOM 706 N N . GLU A 1 96 ? 11.241 0.547 -5.396 1.00 95.94 96 GLU A N 1
ATOM 707 C CA . GLU A 1 96 ? 11.847 -0.510 -6.214 1.00 95.94 96 GLU A CA 1
ATOM 708 C C . GLU A 1 96 ? 11.415 -0.384 -7.678 1.00 95.94 96 GLU A C 1
ATOM 710 O O . GLU A 1 96 ? 12.255 -0.185 -8.556 1.00 95.94 96 GLU A O 1
ATOM 715 N N . THR A 1 97 ? 10.103 -0.339 -7.928 1.00 95.69 97 THR A N 1
ATOM 716 C CA . THR A 1 97 ? 9.531 -0.191 -9.278 1.00 95.69 97 THR A CA 1
ATOM 717 C C . THR A 1 97 ? 10.054 1.069 -9.978 1.00 95.69 97 THR A C 1
ATOM 719 O O . THR A 1 97 ? 10.427 1.044 -11.152 1.00 95.69 97 THR A O 1
ATOM 722 N N . CYS A 1 98 ? 10.124 2.198 -9.266 1.00 96.75 98 CYS A N 1
ATOM 723 C CA . CYS A 1 98 ? 10.660 3.449 -9.806 1.00 96.75 98 CYS A CA 1
ATOM 724 C C . CYS A 1 98 ? 12.141 3.318 -10.194 1.00 96.75 98 CYS A C 1
ATOM 726 O O . CYS A 1 98 ? 12.567 3.840 -11.230 1.00 96.75 98 CYS A O 1
ATOM 728 N N . THR A 1 99 ? 12.925 2.613 -9.381 1.00 98.25 99 THR A N 1
ATOM 729 C CA . THR A 1 99 ? 14.351 2.379 -9.630 1.00 98.25 99 THR A CA 1
ATOM 730 C C . THR A 1 99 ? 14.558 1.493 -10.853 1.00 98.25 99 THR A C 1
ATOM 732 O O . THR A 1 99 ? 15.355 1.839 -11.727 1.00 98.25 99 THR A O 1
ATOM 735 N N . GLU A 1 100 ? 13.803 0.403 -10.969 1.00 98.31 100 GLU A N 1
ATOM 736 C CA . GLU A 1 100 ? 13.854 -0.496 -12.125 1.00 98.31 100 GLU A CA 1
ATOM 737 C C . GLU A 1 100 ? 13.506 0.229 -13.424 1.00 98.31 100 GLU A C 1
ATOM 739 O O . GLU A 1 100 ? 14.266 0.175 -14.392 1.00 98.31 100 GLU A O 1
ATOM 744 N N . LEU A 1 101 ? 12.410 0.992 -13.434 1.00 98.50 101 LEU A N 1
ATOM 745 C CA . LEU A 1 101 ? 11.997 1.764 -14.607 1.00 98.50 101 LEU A CA 1
ATOM 746 C C . LEU A 1 101 ? 13.050 2.797 -15.018 1.00 98.50 101 LEU A C 1
ATOM 748 O O . LEU A 1 101 ? 13.326 2.970 -16.208 1.00 98.50 101 LEU A O 1
ATOM 752 N N . LYS A 1 102 ? 13.673 3.474 -14.047 1.00 98.62 102 LYS A N 1
ATOM 753 C CA . LYS A 1 102 ? 14.779 4.406 -14.306 1.00 98.62 102 LYS A CA 1
ATOM 754 C C . LYS A 1 102 ? 15.990 3.703 -14.907 1.00 98.62 102 LYS A C 1
ATOM 756 O O . LYS A 1 102 ? 16.583 4.230 -15.849 1.00 98.62 102 LYS A O 1
ATOM 761 N N . ASN A 1 103 ? 16.337 2.527 -14.394 1.00 98.56 103 ASN A N 1
ATOM 762 C CA . ASN A 1 103 ? 17.453 1.739 -14.898 1.00 98.56 103 ASN A CA 1
ATOM 763 C C . ASN A 1 103 ? 17.199 1.274 -16.340 1.00 98.56 103 ASN A C 1
ATOM 765 O O . ASN A 1 103 ? 18.012 1.531 -17.225 1.00 98.56 103 ASN A O 1
ATOM 769 N N . LEU A 1 104 ? 16.025 0.700 -16.614 1.00 98.75 104 LEU A N 1
ATOM 770 C CA . LEU A 1 104 ? 15.636 0.269 -17.960 1.00 98.75 104 LEU A CA 1
ATOM 771 C C . LEU A 1 104 ? 15.644 1.431 -18.958 1.00 98.75 104 LEU A C 1
ATOM 773 O O . LEU A 1 104 ? 16.168 1.298 -20.062 1.00 98.75 104 LEU A O 1
ATOM 777 N N . ARG A 1 105 ? 15.135 2.603 -18.562 1.00 98.44 105 ARG A N 1
ATOM 778 C CA . ARG A 1 105 ? 15.173 3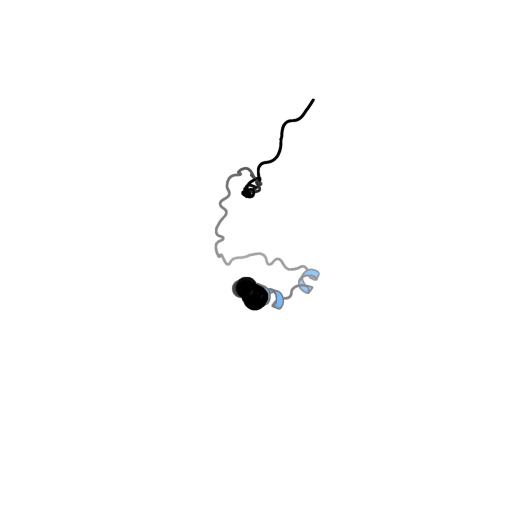.806 -19.406 1.00 98.44 105 ARG A CA 1
ATOM 779 C C . ARG A 1 105 ? 16.605 4.256 -19.707 1.00 98.44 105 ARG A C 1
ATOM 781 O O . ARG A 1 105 ? 16.894 4.644 -20.837 1.00 98.44 105 ARG A O 1
ATOM 788 N N . SER A 1 106 ? 17.492 4.201 -18.712 1.00 98.62 106 SER A N 1
ATOM 789 C CA . SER A 1 106 ? 18.920 4.488 -18.889 1.00 98.62 106 SER A CA 1
ATOM 790 C C . SER A 1 106 ? 19.566 3.505 -19.867 1.00 98.62 106 SER A C 1
ATOM 792 O O . SER A 1 106 ? 20.265 3.919 -20.790 1.00 98.62 106 SER A O 1
ATOM 794 N N . LEU A 1 107 ? 19.270 2.211 -19.729 1.00 98.69 107 LEU A N 1
ATOM 795 C CA . LEU A 1 107 ? 19.795 1.171 -20.607 1.00 98.69 107 LEU A CA 1
ATOM 796 C C . LEU A 1 107 ? 19.367 1.380 -22.064 1.00 98.69 107 LEU A C 1
ATOM 798 O O . LEU A 1 107 ? 20.214 1.353 -22.952 1.00 98.69 107 LEU A O 1
ATOM 802 N N . VAL A 1 108 ? 18.082 1.661 -22.308 1.00 98.75 108 VAL A N 1
ATOM 803 C CA . VAL A 1 108 ? 17.576 1.974 -23.657 1.00 98.75 108 VAL A CA 1
ATOM 804 C C . VAL A 1 108 ? 18.330 3.158 -24.249 1.00 98.75 108 VAL A C 1
ATOM 806 O O . VAL A 1 108 ? 18.826 3.072 -25.371 1.00 98.75 108 VAL A O 1
ATOM 809 N N . ARG A 1 109 ? 18.507 4.230 -23.469 1.00 98.44 109 ARG A N 1
ATOM 810 C CA . ARG A 1 109 ? 19.263 5.401 -23.915 1.00 98.44 109 ARG A CA 1
ATOM 811 C C . ARG A 1 109 ? 20.702 5.042 -24.289 1.00 98.44 109 ARG A C 1
ATOM 813 O O . ARG A 1 109 ? 21.205 5.530 -25.297 1.00 98.44 109 ARG A O 1
ATOM 820 N N . VAL A 1 110 ? 21.367 4.196 -23.503 1.00 98.56 110 VAL A N 1
ATOM 821 C CA . VAL A 1 110 ? 22.717 3.705 -23.817 1.00 98.56 110 VAL A CA 1
ATOM 822 C C . VAL A 1 110 ? 22.719 2.914 -25.125 1.00 98.56 110 VAL A C 1
ATOM 824 O O . VAL A 1 110 ? 23.573 3.165 -25.975 1.00 98.56 110 VAL A O 1
ATOM 827 N N . CYS A 1 111 ? 21.763 2.008 -25.328 1.00 98.38 111 CYS A N 1
ATOM 828 C CA . CYS A 1 111 ? 21.649 1.233 -26.563 1.00 98.38 111 CYS A CA 1
ATOM 829 C C . CYS A 1 111 ? 21.430 2.127 -27.791 1.00 98.38 111 CYS A C 1
ATOM 831 O O . CYS A 1 111 ? 22.081 1.914 -28.814 1.00 98.38 111 CYS A O 1
ATOM 833 N N . GLU A 1 112 ? 20.574 3.145 -27.682 1.00 98.38 112 GLU A N 1
ATOM 834 C CA . GLU A 1 112 ? 20.350 4.141 -28.736 1.00 98.38 112 GLU A CA 1
ATOM 835 C C . GLU A 1 112 ? 21.641 4.887 -29.086 1.0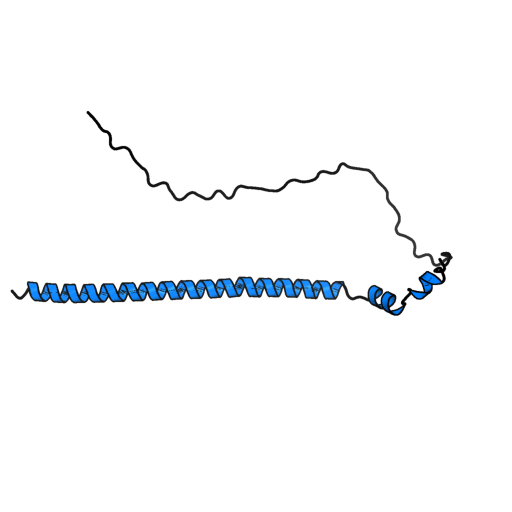0 98.38 112 GLU A C 1
ATOM 837 O O . GLU A 1 112 ? 22.019 4.950 -30.254 1.00 98.38 112 GLU A O 1
ATOM 842 N N . ILE A 1 113 ? 22.360 5.407 -28.080 1.00 98.25 113 ILE A N 1
ATOM 843 C CA . ILE A 1 113 ? 23.641 6.103 -28.291 1.00 98.25 113 ILE A CA 1
ATOM 844 C C . ILE A 1 113 ? 24.629 5.182 -29.002 1.00 98.25 113 ILE A C 1
ATOM 846 O O . ILE A 1 113 ? 25.267 5.581 -29.973 1.00 98.25 113 ILE A O 1
ATOM 850 N N . GLN A 1 114 ? 24.760 3.944 -28.529 1.00 98.06 114 GLN A N 1
ATOM 851 C CA . GLN A 1 114 ? 25.682 2.980 -29.115 1.00 98.06 114 GLN A CA 1
ATOM 852 C C . GLN A 1 114 ? 25.316 2.638 -30.559 1.00 98.06 114 GLN A C 1
ATOM 854 O O . GLN A 1 114 ? 2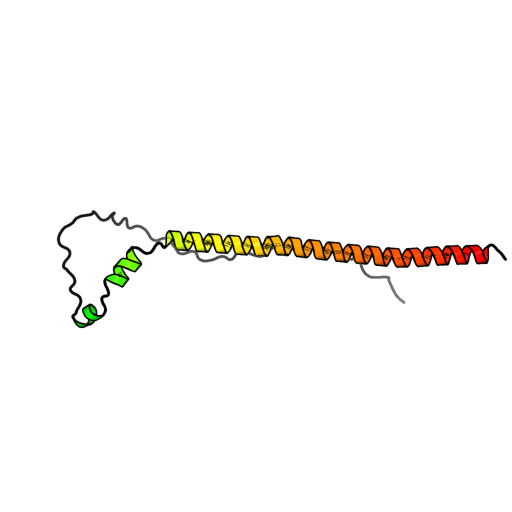6.215 2.470 -31.378 1.00 98.06 114 GLN A O 1
ATOM 859 N N . ALA A 1 115 ? 24.028 2.539 -30.893 1.00 97.25 115 ALA A N 1
ATOM 860 C CA . ALA A 1 115 ? 23.588 2.315 -32.266 1.00 97.25 115 ALA A CA 1
ATOM 861 C C . ALA A 1 115 ? 24.027 3.464 -33.183 1.00 97.25 115 ALA A C 1
ATOM 863 O O . ALA A 1 115 ? 24.702 3.212 -34.181 1.00 97.25 115 ALA A O 1
ATOM 864 N N . THR A 1 116 ? 23.754 4.713 -32.791 1.00 97.31 116 THR A N 1
ATOM 865 C CA . THR A 1 116 ? 24.165 5.892 -33.566 1.00 97.31 116 THR A CA 1
ATOM 866 C C . THR A 1 116 ? 25.687 5.992 -33.700 1.00 97.31 116 THR A C 1
ATOM 868 O O . THR A 1 116 ? 26.194 6.305 -34.773 1.00 97.31 116 THR A O 1
ATOM 871 N N . LEU A 1 117 ? 26.443 5.701 -32.636 1.00 97.69 117 LEU A N 1
ATOM 872 C CA . LEU A 1 117 ? 27.908 5.727 -32.688 1.00 97.69 117 LEU A CA 1
ATOM 873 C C . LEU A 1 117 ? 28.478 4.652 -33.617 1.00 97.69 117 LEU A C 1
ATOM 875 O O . LEU A 1 117 ? 29.407 4.941 -34.370 1.00 97.69 117 LEU A O 1
ATOM 879 N N . ARG A 1 118 ? 27.923 3.432 -33.602 1.00 95.50 118 ARG A N 1
ATOM 880 C CA . ARG A 1 118 ? 28.346 2.367 -34.525 1.00 95.50 118 ARG A CA 1
ATOM 881 C C . ARG A 1 118 ? 28.131 2.787 -35.975 1.00 95.50 118 ARG A C 1
ATOM 883 O O . ARG A 1 118 ? 29.048 2.657 -36.778 1.00 95.50 118 ARG A O 1
ATOM 890 N N . GLU A 1 119 ? 26.969 3.346 -36.298 1.00 93.31 119 GLU A N 1
ATOM 891 C CA . GLU A 1 119 ? 26.662 3.828 -37.649 1.00 93.31 119 GLU A CA 1
ATOM 892 C C . GLU A 1 119 ? 27.631 4.925 -38.119 1.00 93.31 119 GLU A C 1
ATOM 894 O O . GLU A 1 119 ? 28.149 4.862 -39.237 1.00 93.31 119 GLU A O 1
ATOM 899 N N . GLN A 1 120 ? 27.965 5.877 -37.243 1.00 93.81 120 GLN A N 1
ATOM 900 C CA . GLN A 1 120 ? 28.959 6.909 -37.552 1.00 93.81 120 GLN A CA 1
ATOM 901 C C . GLN A 1 120 ? 30.371 6.339 -37.727 1.00 93.81 120 GLN A C 1
ATOM 903 O O . GLN A 1 120 ? 31.085 6.756 -38.641 1.00 93.81 120 GLN A O 1
ATOM 908 N N . SER A 1 121 ? 30.778 5.374 -36.895 1.00 88.44 121 SER A N 1
ATOM 909 C CA . SER A 1 121 ? 32.085 4.723 -37.033 1.00 88.44 121 SER A CA 1
ATOM 910 C C . SER A 1 121 ? 32.211 3.960 -38.352 1.00 88.44 121 SER A C 1
ATOM 912 O O . SER A 1 121 ? 33.194 4.164 -39.056 1.00 88.44 121 SER A O 1
ATOM 914 N N . HIS A 1 122 ? 31.192 3.186 -38.750 1.00 83.62 122 HIS A N 1
ATOM 915 C CA . HIS A 1 122 ? 31.186 2.486 -40.037 1.00 83.62 122 HIS A CA 1
ATOM 916 C C . HIS A 1 122 ? 31.241 3.471 -41.209 1.00 83.62 122 HIS A C 1
ATOM 918 O O . HIS A 1 122 ? 32.059 3.304 -42.106 1.00 83.62 122 HIS A O 1
ATOM 924 N N . SER A 1 123 ? 30.445 4.543 -41.166 1.00 78.06 123 SER A N 1
ATOM 925 C CA . SER A 1 123 ? 30.439 5.572 -42.216 1.00 78.06 123 SER A CA 1
ATOM 926 C C . SER A 1 123 ? 31.783 6.298 -42.334 1.00 78.06 123 SER A C 1
ATOM 928 O O . SER A 1 123 ? 32.230 6.611 -43.434 1.00 78.06 123 SER A O 1
ATOM 930 N N . THR A 1 124 ? 32.456 6.545 -41.208 1.00 77.81 124 THR A N 1
ATOM 931 C CA . THR A 1 124 ? 33.788 7.169 -41.187 1.00 77.81 124 THR A CA 1
ATOM 932 C C . THR A 1 124 ? 34.851 6.223 -41.741 1.00 77.81 124 THR A C 1
ATOM 934 O O . THR A 1 124 ? 35.720 6.658 -42.494 1.00 77.81 124 THR A O 1
ATOM 937 N N . THR A 1 125 ? 34.791 4.931 -41.408 1.00 75.06 125 THR A N 1
ATOM 938 C CA . THR A 1 125 ? 35.716 3.922 -41.941 1.00 75.06 125 THR A CA 1
ATOM 939 C C . THR A 1 125 ? 35.536 3.739 -43.447 1.00 75.06 125 THR A C 1
ATOM 941 O O . THR A 1 125 ? 36.526 3.794 -44.172 1.00 75.06 125 THR A O 1
ATOM 944 N N . GLU A 1 126 ? 34.297 3.626 -43.930 1.00 68.81 126 GLU A N 1
ATOM 945 C CA . GLU A 1 126 ? 33.985 3.569 -45.364 1.00 68.81 126 GLU A CA 1
ATOM 946 C C . GLU A 1 126 ? 34.450 4.843 -46.087 1.00 68.81 126 GLU A C 1
ATOM 948 O O . GLU A 1 126 ? 35.169 4.768 -47.079 1.00 68.81 126 GLU A O 1
ATOM 953 N N . GLY A 1 127 ? 34.148 6.031 -45.551 1.00 68.25 127 GLY A N 1
ATOM 954 C CA . GLY A 1 127 ? 34.603 7.301 -46.130 1.00 68.25 127 GLY A CA 1
ATOM 955 C C . GLY A 1 127 ? 36.130 7.458 -46.156 1.00 68.25 127 GLY A C 1
ATOM 956 O O . GLY A 1 127 ? 36.685 7.979 -47.122 1.00 68.25 127 GLY A O 1
ATOM 957 N N . THR A 1 128 ? 36.833 6.961 -45.135 1.00 67.44 128 THR A N 1
ATOM 958 C CA . THR A 1 128 ? 38.306 6.973 -45.085 1.00 67.44 128 THR A CA 1
ATOM 959 C C . THR A 1 128 ? 38.913 6.004 -46.103 1.00 67.44 128 THR A C 1
ATOM 961 O O . THR A 1 128 ? 39.916 6.336 -46.737 1.00 67.44 128 THR A O 1
ATOM 964 N N . LEU A 1 129 ? 38.300 4.831 -46.300 1.00 67.94 129 LEU A N 1
ATOM 965 C CA . LEU A 1 129 ? 38.713 3.863 -47.321 1.00 67.94 129 LEU A CA 1
ATOM 966 C C . LEU A 1 129 ? 38.523 4.419 -48.737 1.00 67.94 129 LEU A C 1
ATOM 968 O O . LEU A 1 129 ? 39.429 4.294 -49.557 1.00 67.94 129 LEU A O 1
ATOM 972 N N . VAL A 1 130 ? 37.401 5.094 -49.011 1.00 66.12 130 VAL A N 1
ATOM 973 C CA . VAL A 1 130 ? 37.149 5.728 -50.318 1.00 66.12 130 VAL A CA 1
ATOM 974 C C . VAL A 1 130 ? 38.148 6.859 -50.598 1.00 66.12 130 VAL A C 1
ATOM 976 O O . VAL A 1 130 ? 38.702 6.918 -51.694 1.00 66.12 130 VAL A O 1
ATOM 979 N N . CYS A 1 131 ? 38.452 7.716 -49.616 1.00 60.38 131 CYS A N 1
ATOM 980 C CA . CYS A 1 131 ? 39.431 8.802 -49.783 1.00 60.38 131 CYS A CA 1
ATOM 981 C C . CYS A 1 131 ? 40.890 8.326 -49.901 1.00 60.38 131 CYS A C 1
ATOM 983 O O . CYS A 1 131 ? 41.709 9.051 -50.455 1.00 60.38 131 CYS A O 1
ATOM 985 N N . SER A 1 132 ? 41.233 7.141 -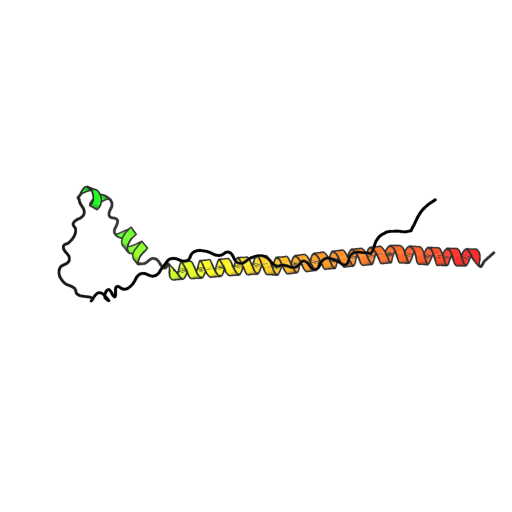49.387 1.00 64.19 132 SER A N 1
ATOM 986 C CA . SER A 1 132 ? 42.603 6.596 -49.449 1.00 64.19 132 SER A CA 1
ATOM 987 C C . SER A 1 132 ? 42.884 5.790 -50.726 1.00 64.19 132 SER A C 1
ATOM 989 O O . SER A 1 132 ? 44.022 5.383 -50.948 1.00 64.19 132 SER A O 1
ATOM 991 N N . GLY A 1 133 ? 41.856 5.519 -51.539 1.00 57.97 133 GLY A N 1
ATOM 992 C CA . GLY A 1 133 ? 41.946 4.752 -52.786 1.00 57.97 133 GLY A CA 1
ATOM 993 C C . GLY A 1 133 ? 41.937 5.588 -54.073 1.00 57.97 133 GLY A C 1
ATOM 994 O O . GLY A 1 133 ? 41.832 4.998 -55.147 1.00 57.97 133 GLY A O 1
ATOM 995 N N . SER A 1 134 ? 42.003 6.923 -53.979 1.00 48.91 134 SER A N 1
ATOM 996 C CA . SER A 1 134 ? 42.077 7.861 -55.119 1.00 48.91 134 SER A CA 1
ATOM 997 C C . SER A 1 134 ? 43.438 8.538 -55.227 1.00 48.91 134 SER A C 1
ATOM 999 O O . SER A 1 134 ? 44.055 8.785 -54.167 1.00 48.91 134 SER A O 1
#

Organism: NCBI:txid35019

pLDDT: mean 75.01, std 21.85, range [38.16, 98.75]